Protein AF-A0A2V9A4M1-F1 (afdb_monomer)

Nearest PDB structures (foldseek):
  5t2c-assembly1_As  TM=5.463E-01  e=8.925E+00  Homo sapiens

Foldseek 3Di:
DDDDDDDDDDPDPPDPPPPPDDPPPPPPQDDQPQVLLVHDDDDDPPDDSVVNSVVRVVVQVVCCVVVVDNSNDDDPDDDDPVRVVVVVVVVVVVVVVVVVPD

Solvent-accessible surface area (backbone atoms only — not comparable to full-atom values): 6910 Å² total; per-residue (Å²): 140,89,85,81,91,85,88,81,91,75,88,73,83,76,74,82,79,77,79,74,70,74,80,74,77,78,68,70,84,73,79,52,59,45,54,77,73,78,39,83,82,81,69,65,94,81,50,51,71,67,56,50,46,50,52,37,50,53,51,52,52,48,50,28,69,74,69,74,52,61,91,83,53,78,77,80,81,77,72,50,73,67,55,52,52,51,51,53,48,51,51,52,52,52,55,51,52,63,67,65,73,118

Mean predicted aligned error: 16.36 Å

pLDDT: mean 79.11, std 18.36, range [44.03, 97.81]

Secondary structure (DSSP, 8-state):
--------------------PPP------PPPHHHHTT---PPSTT--HHHHHHHHHHHHHHHHHHH---TTSPPP----HHHHHHHHHHHHHHHHHHHS--

Sequence (102 aa):
MVKHLLIIAAFCLATPLLAQSPPAKQSGAASSPAKSIGVYAYPKNQQSAEQQLKDENECFASAKQQSGIDPQAPPPVTKTEEQKKAEQQAAADNAKQAKGVE

Radius of gyration: 34.42 Å; Cα contacts (8 Å, |Δi|>4): 25; chains: 1; bounding box: 86×52×91 Å

Structure (mmCIF, N/CA/C/O backbone):
data_AF-A0A2V9A4M1-F1
#
_entry.id   AF-A0A2V9A4M1-F1
#
loop_
_atom_site.group_PDB
_atom_site.id
_atom_site.type_symbol
_atom_site.label_atom_id
_atom_site.label_alt_id
_atom_site.label_comp_id
_atom_site.label_asym_id
_atom_site.label_entity_id
_atom_site.label_seq_id
_atom_site.pdbx_PDB_ins_code
_atom_site.Cartn_x
_atom_site.Cartn_y
_atom_site.Cartn_z
_atom_site.occupancy
_atom_site.B_iso_or_equiv
_atom_site.auth_seq_id
_atom_site.auth_comp_id
_atom_site.auth_asym_id
_atom_site.auth_atom_id
_atom_site.pdbx_PDB_model_num
ATOM 1 N N . MET A 1 1 ? -60.345 -31.338 42.052 1.00 44.03 1 MET A N 1
ATOM 2 C CA . MET A 1 1 ? -60.096 -32.675 42.633 1.00 44.03 1 MET A CA 1
ATOM 3 C C . MET A 1 1 ? -58.594 -32.843 42.793 1.00 44.03 1 MET A C 1
ATOM 5 O O . MET A 1 1 ? -57.879 -32.715 41.812 1.00 44.03 1 MET A O 1
ATOM 9 N N . VAL A 1 2 ? -58.135 -33.023 44.032 1.00 54.22 2 VAL A N 1
ATOM 10 C CA . VAL A 1 2 ? -56.731 -33.224 44.429 1.00 54.22 2 VAL A CA 1
ATOM 11 C C . VAL A 1 2 ? -56.550 -34.702 44.777 1.00 54.22 2 VAL A C 1
ATOM 13 O O . VAL A 1 2 ? -57.257 -35.172 45.667 1.00 54.22 2 VAL A O 1
ATOM 16 N N . LYS A 1 3 ? -55.646 -35.414 44.090 1.00 52.62 3 LYS A N 1
ATOM 17 C CA . LYS A 1 3 ? -55.101 -36.762 44.406 1.00 52.62 3 LYS A CA 1
ATOM 18 C C . LYS A 1 3 ? -54.328 -37.220 43.152 1.00 52.62 3 LYS A C 1
ATO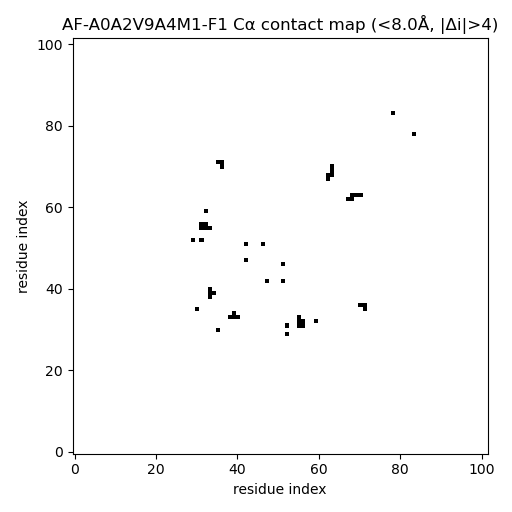M 20 O O . LYS A 1 3 ? -54.931 -37.201 42.092 1.00 52.62 3 LYS A O 1
ATOM 25 N N . HIS A 1 4 ? -53.051 -37.587 43.086 1.00 52.41 4 HIS A N 1
ATOM 26 C CA . HIS A 1 4 ? -52.000 -38.062 43.992 1.00 52.41 4 HIS A CA 1
ATOM 27 C C . HIS A 1 4 ? -50.668 -37.535 43.399 1.00 52.41 4 HIS A C 1
ATOM 29 O O . HIS A 1 4 ? -50.524 -37.520 42.183 1.00 52.41 4 HIS A O 1
ATOM 35 N N . LEU A 1 5 ? -49.764 -36.864 44.113 1.00 51.66 5 LEU A N 1
ATOM 36 C CA . LEU A 1 5 ? -48.793 -37.334 45.112 1.00 51.66 5 LEU A CA 1
ATOM 37 C C . LEU A 1 5 ? -47.911 -38.538 44.686 1.00 51.66 5 LEU A C 1
ATOM 39 O O . LEU A 1 5 ? -48.370 -39.674 44.684 1.00 51.66 5 LEU A O 1
ATOM 43 N N . LEU A 1 6 ? -46.620 -38.214 44.511 1.00 50.12 6 LEU A N 1
ATOM 44 C CA . LEU A 1 6 ? -45.380 -38.991 44.713 1.00 50.12 6 LEU A CA 1
ATOM 45 C C . LEU A 1 6 ? -44.650 -39.670 43.535 1.00 50.12 6 LEU A C 1
ATOM 47 O O . LEU A 1 6 ? -45.022 -40.735 43.068 1.00 50.12 6 LEU A O 1
ATOM 51 N N . ILE A 1 7 ? -43.474 -39.069 43.274 1.00 56.59 7 ILE A N 1
ATOM 52 C CA . ILE A 1 7 ? -42.132 -39.682 43.213 1.00 56.59 7 ILE A CA 1
ATOM 53 C C . ILE A 1 7 ? -41.862 -40.617 42.032 1.00 56.59 7 ILE A C 1
ATOM 55 O O . ILE A 1 7 ? -42.237 -41.775 42.092 1.00 56.59 7 ILE A O 1
ATOM 59 N N . ILE A 1 8 ? -41.041 -40.152 41.075 1.00 57.97 8 ILE A N 1
ATOM 60 C CA . ILE A 1 8 ? -39.676 -40.677 40.853 1.00 57.97 8 ILE A CA 1
ATOM 61 C C . ILE A 1 8 ? -38.776 -39.502 40.444 1.00 57.97 8 ILE A C 1
ATOM 63 O O . ILE A 1 8 ? -38.924 -38.918 39.373 1.00 57.97 8 ILE A O 1
ATOM 67 N N . ALA A 1 9 ? -37.835 -39.154 41.321 1.00 57.69 9 ALA A N 1
ATOM 68 C CA . ALA A 1 9 ? -36.675 -38.357 40.965 1.00 57.69 9 ALA A CA 1
ATOM 69 C C . ALA A 1 9 ? -35.745 -39.224 40.104 1.00 57.69 9 ALA A C 1
ATOM 71 O O . ALA A 1 9 ? -35.100 -40.135 40.613 1.00 57.69 9 ALA A O 1
ATOM 72 N N . ALA A 1 10 ? -35.680 -38.940 38.806 1.00 57.53 10 ALA A N 1
ATOM 73 C CA . ALA A 1 10 ? -34.606 -39.404 37.938 1.00 57.53 10 ALA A CA 1
ATOM 74 C C . ALA A 1 10 ? -33.833 -38.172 37.468 1.00 57.53 10 ALA A C 1
ATOM 76 O O . ALA A 1 10 ? -34.183 -37.494 36.504 1.00 57.53 10 ALA A O 1
ATOM 77 N N . PHE A 1 11 ? -32.803 -37.854 38.244 1.00 55.00 11 PHE A N 1
ATOM 78 C CA . PHE A 1 11 ? -31.806 -36.837 37.967 1.00 55.00 11 PHE A CA 1
ATOM 79 C C . PHE A 1 11 ? -30.954 -37.305 36.776 1.00 55.00 11 PHE A C 1
ATOM 81 O O . PHE A 1 11 ? -29.908 -37.919 36.955 1.00 55.00 11 PHE A O 1
ATOM 88 N N . CYS A 1 12 ? -31.407 -37.048 35.549 1.00 45.09 12 CYS A N 1
ATOM 89 C CA . CYS A 1 12 ? -30.531 -37.078 34.381 1.00 45.09 12 CYS A CA 1
ATOM 90 C C . CYS A 1 12 ? -29.989 -35.667 34.159 1.00 45.09 12 CYS A C 1
ATOM 92 O O . CYS A 1 12 ? -30.587 -34.846 33.468 1.00 45.09 12 CYS A O 1
ATOM 94 N N . LEU A 1 13 ? -28.839 -35.403 34.782 1.00 51.88 13 LEU A N 1
ATOM 95 C CA . LEU A 1 13 ? -27.913 -34.349 34.379 1.00 51.88 13 LEU A CA 1
ATOM 96 C C . LEU A 1 13 ? -27.553 -34.552 32.898 1.00 51.88 13 LEU A C 1
ATOM 98 O O . LEU A 1 13 ? -26.633 -35.299 32.573 1.00 51.88 13 LEU A O 1
ATOM 102 N N . ALA A 1 14 ? -28.280 -33.901 31.994 1.00 55.81 14 ALA A N 1
ATOM 103 C CA . ALA A 1 14 ? -27.818 -33.702 30.630 1.00 55.81 14 ALA A CA 1
ATOM 104 C C . ALA A 1 14 ? -26.848 -32.518 30.654 1.00 55.81 14 ALA A C 1
ATOM 106 O O . ALA A 1 14 ? -27.241 -31.353 30.616 1.00 55.81 14 ALA A O 1
ATOM 107 N N . THR A 1 15 ? -25.564 -32.831 30.797 1.00 59.25 15 THR A N 1
ATOM 108 C CA . THR A 1 15 ? -24.469 -31.905 30.531 1.00 59.25 15 THR A CA 1
ATOM 109 C C . THR A 1 15 ? -24.601 -31.376 29.098 1.00 59.25 15 THR A C 1
ATOM 111 O O . THR A 1 15 ? -24.647 -32.179 28.163 1.00 59.25 15 THR A O 1
ATOM 114 N N . PRO A 1 16 ? -24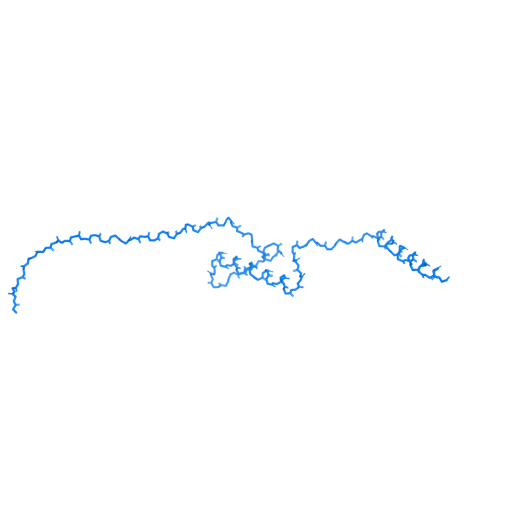.644 -30.051 28.866 1.00 58.12 16 PRO A N 1
ATOM 115 C CA . PRO A 1 16 ? -24.413 -29.542 27.528 1.00 58.1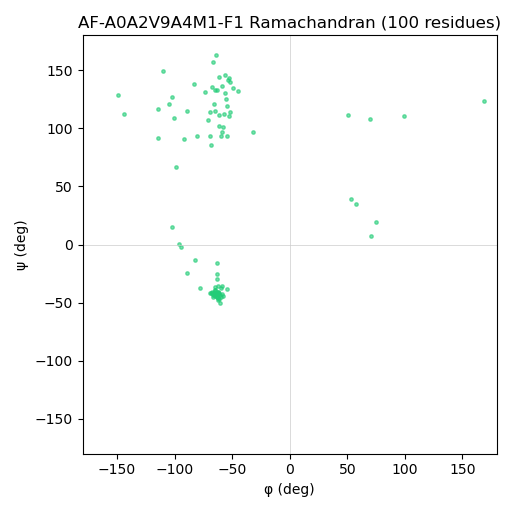2 16 PRO A CA 1
ATOM 116 C C . PRO A 1 16 ? -22.967 -29.879 27.157 1.00 58.12 16 PRO A C 1
ATOM 118 O O . PRO A 1 16 ? -22.017 -29.408 27.784 1.00 58.12 16 PRO A O 1
ATOM 121 N N . LEU A 1 17 ? -22.813 -30.742 26.153 1.00 52.97 17 LEU A N 1
ATOM 122 C CA . LEU A 1 17 ? -21.560 -30.958 25.449 1.00 52.97 17 LEU A CA 1
ATOM 123 C C . LEU A 1 17 ? -21.138 -29.602 24.873 1.00 52.97 17 LEU A C 1
ATOM 125 O O . LEU A 1 17 ? -21.686 -29.142 23.872 1.00 52.97 17 LEU A O 1
ATOM 129 N N . LEU A 1 18 ? -20.198 -28.936 25.541 1.00 55.56 18 LEU A N 1
ATOM 130 C CA . LEU A 1 18 ? -19.513 -27.781 24.985 1.00 55.56 18 LEU A CA 1
ATOM 131 C C . LEU A 1 18 ? -18.777 -28.270 23.736 1.00 55.56 18 LEU A C 1
ATOM 133 O O . LEU A 1 18 ? -17.735 -28.916 23.833 1.00 55.56 18 LEU A O 1
ATOM 137 N N . ALA A 1 19 ? -19.347 -27.987 22.566 1.00 49.75 19 ALA A N 1
ATOM 138 C CA . ALA A 1 19 ? -18.634 -28.038 21.306 1.00 49.75 19 ALA A CA 1
ATOM 139 C C . ALA A 1 19 ? -17.460 -27.060 21.421 1.00 49.75 19 ALA A C 1
ATOM 141 O O . ALA A 1 19 ? -17.619 -25.847 21.289 1.00 49.75 19 ALA A O 1
ATOM 142 N N . GLN A 1 20 ? -16.285 -27.587 21.759 1.00 52.84 20 GLN A N 1
ATOM 143 C CA . GLN A 1 20 ? -15.043 -26.837 21.713 1.00 52.84 20 GLN A CA 1
ATOM 144 C C . GLN A 1 20 ? -14.735 -26.588 20.239 1.00 52.84 20 GLN A C 1
ATOM 146 O O . GLN A 1 20 ? -14.153 -27.429 19.555 1.00 52.84 20 GLN A O 1
ATOM 151 N N . SER A 1 21 ? -15.167 -25.432 19.738 1.00 57.22 21 SER A N 1
ATOM 152 C CA . SER A 1 21 ? -14.586 -24.847 18.536 1.00 57.22 21 SER A CA 1
ATOM 153 C C . SER A 1 21 ? -13.062 -24.861 18.704 1.00 57.22 21 SER A C 1
ATOM 155 O O . SER A 1 21 ? -12.583 -24.520 19.793 1.00 57.22 21 SER A O 1
ATOM 157 N N . PRO A 1 22 ? -12.285 -25.269 17.685 1.00 64.31 22 PRO A N 1
ATOM 158 C CA . PRO A 1 22 ? -10.833 -25.238 17.781 1.00 64.31 22 PRO A CA 1
ATOM 159 C C . PRO A 1 22 ? -10.389 -23.826 18.184 1.00 64.31 22 PRO A C 1
ATOM 161 O O . PRO A 1 22 ? -11.000 -22.856 17.719 1.00 64.31 22 PRO A O 1
ATOM 164 N N . PRO A 1 23 ? -9.362 -23.686 19.044 1.00 50.34 23 PRO A N 1
ATOM 165 C CA . PRO A 1 23 ? -8.865 -22.376 19.422 1.00 50.34 23 PRO A CA 1
ATOM 166 C C . PRO A 1 23 ? -8.524 -21.627 18.138 1.00 50.34 23 PRO A C 1
ATOM 168 O O . PRO A 1 23 ? -7.707 -22.091 17.335 1.00 50.34 23 PRO A O 1
ATOM 171 N N . ALA A 1 24 ? -9.195 -20.492 17.921 1.00 58.22 24 ALA A N 1
ATOM 172 C CA . ALA A 1 24 ? -8.796 -19.551 16.895 1.00 58.22 24 ALA A CA 1
ATOM 173 C C . ALA A 1 24 ? -7.315 -19.277 17.148 1.00 58.22 24 ALA A C 1
ATOM 175 O O . ALA A 1 24 ? -6.947 -18.784 18.215 1.00 58.22 24 ALA A O 1
ATOM 176 N N . LYS A 1 25 ? -6.456 -19.692 16.211 1.00 49.03 25 LYS A N 1
ATOM 177 C CA . LYS A 1 25 ? -5.040 -19.349 16.252 1.00 49.03 25 LYS A CA 1
ATOM 178 C C . LYS A 1 25 ? -5.002 -17.836 16.388 1.00 49.03 25 LYS A C 1
ATOM 180 O O . LYS A 1 25 ? -5.408 -17.140 15.460 1.00 49.03 25 LYS A O 1
ATOM 185 N N . GLN A 1 26 ? -4.573 -17.344 17.549 1.00 47.41 26 GLN A N 1
ATOM 186 C CA . GLN A 1 26 ? -4.198 -15.950 17.713 1.00 47.41 26 GLN A CA 1
ATOM 187 C C . GLN A 1 26 ? -3.061 -15.725 16.724 1.00 47.41 26 GLN A C 1
ATOM 189 O O . GLN A 1 26 ? -1.907 -16.058 16.986 1.00 47.41 26 GLN A O 1
ATOM 194 N N . SER A 1 27 ? -3.425 -15.259 15.531 1.00 49.41 27 SER A N 1
ATOM 195 C CA . SER A 1 27 ? -2.484 -14.714 14.575 1.00 49.41 27 SER A CA 1
ATOM 196 C C . SER A 1 27 ? -1.793 -13.593 15.327 1.00 49.41 27 SER A C 1
ATOM 198 O O . SER A 1 27 ? -2.452 -12.623 15.705 1.00 49.41 27 SER A O 1
ATOM 200 N N . GLY A 1 28 ? -0.500 -13.762 15.623 1.00 47.09 28 GLY A N 1
ATOM 201 C CA . GLY A 1 28 ? 0.315 -12.691 16.187 1.00 47.09 28 GLY A CA 1
ATOM 202 C C . GLY A 1 28 ? 0.016 -11.419 15.408 1.00 47.09 28 GLY A C 1
ATOM 203 O O . GLY A 1 28 ? -0.093 -11.505 14.185 1.00 47.09 28 GLY A O 1
ATOM 204 N N . ALA A 1 29 ? -0.240 -10.322 16.131 1.00 49.16 29 ALA A N 1
ATOM 205 C CA . ALA A 1 29 ? -0.793 -9.070 15.618 1.00 49.16 29 ALA A CA 1
ATOM 206 C C . ALA A 1 29 ? -0.353 -8.820 14.170 1.00 49.16 29 ALA A C 1
ATOM 208 O O . ALA A 1 29 ? 0.778 -8.399 13.921 1.00 49.16 29 ALA A O 1
ATOM 209 N N . ALA A 1 30 ? -1.212 -9.185 13.214 1.00 59.22 30 ALA A N 1
ATOM 210 C CA . ALA A 1 30 ? -0.858 -9.049 11.815 1.00 59.22 30 ALA A CA 1
ATOM 211 C C . ALA A 1 30 ? -0.709 -7.547 11.539 1.00 59.22 30 ALA A C 1
ATOM 213 O O . ALA A 1 30 ? -1.500 -6.727 12.010 1.00 59.22 30 ALA A O 1
ATOM 214 N N . SER A 1 31 ? 0.381 -7.183 10.866 1.00 78.44 31 SER A N 1
ATOM 215 C CA . SER A 1 31 ? 0.711 -5.784 10.609 1.00 78.44 31 SER A CA 1
ATOM 216 C C . SER A 1 31 ? -0.372 -5.146 9.736 1.00 78.44 31 SER A C 1
ATOM 218 O O . SER A 1 31 ? -0.772 -5.729 8.733 1.00 78.44 31 SER A O 1
ATOM 220 N N . SER A 1 32 ? -0.842 -3.960 10.122 1.00 90.31 32 SER A N 1
ATOM 221 C CA . SER A 1 32 ? -1.836 -3.173 9.381 1.00 90.31 32 SER A CA 1
ATOM 222 C C . SER A 1 32 ? -1.253 -2.698 8.037 1.00 90.31 32 SER A C 1
ATOM 224 O O . SER A 1 32 ? -0.259 -1.958 8.041 1.00 90.31 32 SER A O 1
ATOM 226 N N .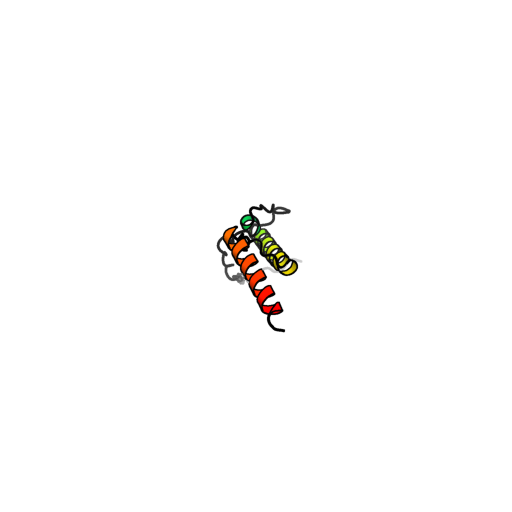 PRO A 1 33 ? -1.852 -3.063 6.884 1.00 93.00 33 PRO A N 1
ATOM 227 C CA . PRO A 1 33 ? -1.455 -2.534 5.581 1.00 93.00 33 PRO A CA 1
ATOM 228 C C . PRO A 1 33 ? -1.478 -1.004 5.523 1.00 93.00 33 PRO A C 1
ATOM 230 O O . PRO A 1 33 ? -0.556 -0.409 4.967 1.00 93.00 33 PRO A O 1
ATOM 233 N N . ALA A 1 34 ? -2.460 -0.353 6.158 1.00 92.62 34 ALA A N 1
ATOM 234 C CA . ALA A 1 34 ? -2.528 1.109 6.210 1.00 92.62 34 ALA A CA 1
ATOM 235 C C . ALA A 1 34 ? -1.284 1.709 6.886 1.00 92.62 34 ALA A C 1
ATOM 237 O O . ALA A 1 34 ? -0.652 2.615 6.339 1.00 92.62 34 ALA A O 1
ATOM 238 N N . LYS A 1 35 ? -0.857 1.146 8.026 1.00 92.38 35 LYS A N 1
ATOM 239 C CA . LYS A 1 35 ? 0.354 1.613 8.720 1.00 92.38 35 LYS A CA 1
ATOM 240 C C . LYS A 1 35 ? 1.612 1.447 7.876 1.00 92.38 35 LYS A C 1
ATOM 242 O O . LYS A 1 35 ? 2.494 2.297 7.945 1.00 92.38 35 LYS A O 1
ATOM 247 N N . SER A 1 36 ? 1.696 0.384 7.075 1.00 89.94 36 SER A N 1
ATOM 248 C CA . SER A 1 36 ? 2.868 0.126 6.225 1.00 89.94 36 SER A CA 1
ATOM 249 C C . SER A 1 36 ? 3.104 1.204 5.162 1.00 89.94 36 SER A C 1
ATOM 251 O O . SER A 1 36 ? 4.241 1.422 4.759 1.00 89.94 36 SER A O 1
ATOM 253 N N . ILE A 1 37 ? 2.044 1.911 4.761 1.00 90.19 37 ILE A N 1
ATOM 254 C CA . ILE A 1 37 ? 2.092 3.028 3.810 1.00 90.19 37 ILE A CA 1
ATOM 255 C C . ILE A 1 37 ? 2.014 4.394 4.513 1.00 90.19 37 ILE A C 1
ATOM 257 O O . ILE A 1 37 ? 1.749 5.408 3.874 1.00 90.19 37 ILE A O 1
ATOM 261 N N . GLY A 1 38 ? 2.222 4.433 5.835 1.00 91.50 38 GLY A N 1
ATOM 262 C CA . GLY A 1 38 ? 2.217 5.667 6.624 1.00 91.50 38 GLY A CA 1
ATOM 263 C C . GLY A 1 38 ? 0.829 6.264 6.877 1.00 91.50 38 GLY A C 1
ATOM 264 O O . GLY A 1 38 ? 0.727 7.442 7.212 1.00 91.50 38 GLY A O 1
ATOM 265 N N . VAL A 1 39 ? -0.239 5.475 6.732 1.00 91.94 39 VAL A N 1
ATOM 266 C CA . VAL A 1 39 ? -1.631 5.906 6.927 1.00 91.94 39 VAL A CA 1
ATOM 267 C C . VAL A 1 39 ? -2.219 5.258 8.183 1.00 91.94 39 VAL A C 1
ATOM 269 O O . VAL A 1 39 ? -1.869 4.142 8.561 1.00 91.94 39 VAL A O 1
ATOM 272 N N . TYR A 1 40 ? -3.147 5.951 8.842 1.00 91.69 40 TYR A N 1
ATOM 273 C CA . TYR A 1 40 ? -3.950 5.389 9.926 1.00 91.69 40 TYR A CA 1
ATOM 274 C C . TYR A 1 40 ? -5.424 5.332 9.515 1.00 91.69 40 TYR A C 1
ATOM 276 O O . TYR A 1 40 ? -6.044 6.367 9.269 1.00 91.69 40 TYR A O 1
ATOM 284 N N . ALA A 1 41 ? -5.980 4.123 9.437 1.00 91.19 41 ALA A N 1
ATOM 285 C CA . ALA A 1 41 ? -7.393 3.911 9.155 1.00 91.19 41 ALA A CA 1
ATOM 286 C C . ALA A 1 41 ? -8.188 3.892 10.471 1.00 91.19 41 ALA A C 1
ATOM 288 O O . ALA A 1 41 ? -7.994 3.019 11.315 1.00 91.19 41 ALA A O 1
ATOM 289 N N . TYR A 1 42 ? -9.069 4.878 10.658 1.00 93.69 42 TYR A N 1
ATOM 290 C CA . TYR A 1 42 ? -9.934 4.939 11.834 1.00 93.69 42 TYR A CA 1
ATOM 291 C C . TYR A 1 42 ? -11.047 3.884 11.743 1.00 93.69 42 TYR A C 1
ATOM 293 O O . TYR A 1 42 ? -11.746 3.840 10.725 1.00 93.69 42 TYR A O 1
ATOM 301 N N . PRO A 1 43 ? -11.274 3.089 12.803 1.00 92.19 43 PRO A N 1
ATOM 302 C CA . PRO A 1 43 ? -12.330 2.091 12.807 1.00 92.19 43 PRO A CA 1
ATOM 303 C C . PRO A 1 43 ? -13.705 2.753 12.789 1.00 92.19 43 PRO A C 1
ATOM 305 O O . PRO A 1 43 ? -13.991 3.690 13.540 1.00 92.19 43 PRO A O 1
ATOM 308 N N . LYS A 1 44 ? -14.600 2.224 11.956 1.00 93.38 44 LYS A N 1
ATOM 309 C CA . LYS A 1 44 ? -16.004 2.640 11.929 1.00 93.38 44 LYS A CA 1
ATOM 310 C C . LYS A 1 44 ? -16.780 1.898 13.019 1.00 93.38 44 LYS A C 1
ATOM 312 O O . LYS A 1 44 ? -16.612 0.698 13.180 1.00 93.38 44 LYS A O 1
ATOM 317 N N . ASN A 1 45 ? -17.679 2.580 13.733 1.00 94.50 45 ASN A N 1
ATOM 318 C CA . ASN A 1 45 ? -18.644 1.950 14.652 1.00 94.50 45 ASN A CA 1
ATOM 319 C C . ASN A 1 45 ? -18.030 0.999 15.706 1.00 94.50 45 ASN A C 1
ATOM 321 O O . ASN A 1 45 ? -18.610 -0.043 15.990 1.00 94.50 45 ASN A O 1
ATOM 325 N N . GLN A 1 46 ? -16.874 1.342 16.284 1.00 92.44 46 GLN A N 1
ATOM 326 C CA . GLN A 1 46 ? -16.180 0.488 17.268 1.00 92.44 46 GLN A CA 1
ATOM 327 C C . GLN A 1 46 ? -15.834 -0.917 16.735 1.00 92.44 46 GLN A C 1
ATOM 329 O O . GLN A 1 46 ? -15.882 -1.901 17.470 1.00 92.44 46 GLN A O 1
ATOM 334 N N . GLN A 1 47 ? -15.501 -1.019 15.448 1.00 94.94 47 GLN A N 1
ATOM 335 C CA . GLN A 1 47 ? -15.030 -2.260 14.842 1.00 94.94 47 GLN A CA 1
ATOM 336 C C . GLN A 1 47 ? -13.856 -2.865 15.633 1.00 94.94 47 GLN A C 1
ATOM 338 O O . GLN A 1 47 ? -12.972 -2.142 16.101 1.00 94.94 47 GLN A O 1
ATOM 343 N N . SER A 1 48 ? -13.852 -4.195 15.783 1.00 94.94 48 SER A N 1
ATOM 344 C CA . SER A 1 48 ? -12.753 -4.897 16.450 1.00 94.94 48 SER A CA 1
ATOM 345 C C . SER A 1 48 ? -11.465 -4.796 15.631 1.00 94.94 48 SER A C 1
ATOM 347 O O . SER A 1 48 ? -11.498 -4.615 14.410 1.00 94.94 48 SER A O 1
ATOM 349 N N . ALA A 1 49 ? -10.318 -4.950 16.293 1.00 92.00 49 ALA A N 1
ATOM 350 C CA . ALA A 1 49 ? -9.022 -4.909 15.622 1.00 92.00 49 ALA A CA 1
ATOM 351 C C . ALA A 1 49 ? -8.901 -5.992 14.535 1.00 92.00 49 ALA A C 1
ATOM 353 O O . ALA A 1 49 ? -8.317 -5.747 13.483 1.00 92.00 49 ALA A O 1
ATOM 354 N N . GLU A 1 50 ? -9.486 -7.170 14.760 1.00 93.19 50 GLU A N 1
ATOM 355 C CA . GLU A 1 50 ? -9.481 -8.280 13.806 1.00 93.19 50 GLU A CA 1
ATOM 356 C C . GLU A 1 50 ? -10.283 -7.945 12.551 1.00 93.19 50 GLU A C 1
ATOM 358 O O . GLU A 1 50 ? -9.829 -8.213 11.439 1.00 93.19 50 GLU A O 1
ATOM 363 N N . GLN A 1 51 ? -11.463 -7.343 12.715 1.00 94.31 51 GLN A N 1
ATOM 364 C CA . GLN A 1 51 ? -12.291 -6.965 11.578 1.00 94.31 51 GLN A CA 1
ATOM 365 C C . GLN A 1 51 ? -11.651 -5.814 10.789 1.00 94.31 51 GLN A C 1
ATOM 367 O O . GLN A 1 51 ? -11.600 -5.885 9.565 1.00 94.31 51 GLN A O 1
ATOM 372 N N . GLN A 1 52 ? -11.090 -4.813 11.472 1.00 95.06 52 GLN A N 1
ATOM 373 C CA . GLN A 1 52 ? -10.341 -3.730 10.827 1.00 95.06 52 GLN A CA 1
ATOM 374 C C . GLN A 1 52 ? -9.165 -4.283 10.015 1.00 95.06 52 GLN A C 1
ATOM 376 O O . GLN A 1 52 ? -8.952 -3.907 8.865 1.00 95.06 52 GLN A O 1
ATOM 381 N N . LEU A 1 53 ? -8.423 -5.232 10.585 1.00 94.38 53 LEU A N 1
ATOM 382 C CA . LEU A 1 53 ? -7.301 -5.865 9.909 1.00 94.38 53 LEU A CA 1
ATOM 383 C C . LEU A 1 53 ? -7.742 -6.684 8.693 1.00 94.38 53 LEU A C 1
ATOM 385 O O . LEU A 1 53 ? -7.062 -6.670 7.666 1.00 94.38 53 LEU A O 1
ATOM 389 N N . LYS A 1 54 ? -8.871 -7.392 8.782 1.00 94.69 54 LYS A N 1
ATOM 390 C CA . LYS A 1 54 ? -9.452 -8.102 7.638 1.00 94.69 54 LYS A CA 1
ATOM 391 C C . LYS A 1 54 ? -9.790 -7.126 6.510 1.00 94.69 54 LYS A C 1
ATOM 393 O O . LYS A 1 54 ? -9.353 -7.340 5.381 1.00 94.69 54 LYS A O 1
ATOM 398 N N . ASP A 1 55 ? -10.496 -6.048 6.833 1.00 95.38 55 ASP A N 1
ATOM 399 C CA . ASP A 1 55 ? -10.929 -5.044 5.862 1.00 95.38 55 ASP A CA 1
ATOM 400 C C . ASP A 1 55 ? -9.729 -4.360 5.191 1.00 95.38 55 ASP A C 1
ATOM 402 O O . ASP A 1 55 ? -9.705 -4.190 3.971 1.00 95.38 55 ASP A O 1
ATOM 406 N N . GLU A 1 56 ? -8.690 -4.020 5.960 1.00 94.81 56 GLU A N 1
ATOM 407 C CA . GLU A 1 56 ? -7.462 -3.437 5.416 1.00 94.81 56 GLU A CA 1
ATOM 408 C C . GLU A 1 56 ? -6.743 -4.381 4.450 1.00 94.81 56 GLU A C 1
ATOM 410 O O . GLU A 1 56 ? -6.289 -3.942 3.393 1.00 94.81 56 GLU A O 1
ATOM 415 N N . ASN A 1 57 ? -6.649 -5.672 4.782 1.00 94.81 57 ASN A N 1
ATOM 416 C CA . ASN A 1 57 ? -6.010 -6.657 3.910 1.00 94.81 57 ASN A CA 1
ATOM 417 C C . ASN A 1 57 ? -6.795 -6.858 2.609 1.00 94.81 57 ASN A C 1
ATOM 419 O O . ASN A 1 57 ? -6.199 -6.889 1.532 1.00 94.81 57 ASN A O 1
ATOM 423 N N . GLU A 1 58 ? -8.122 -6.958 2.693 1.00 96.25 58 GLU A N 1
ATOM 424 C CA . GLU A 1 58 ? -8.988 -7.111 1.519 1.00 96.25 58 GLU A CA 1
ATOM 425 C C . GLU A 1 58 ? -8.933 -5.872 0.619 1.00 96.25 58 GLU A C 1
ATOM 427 O O . GLU A 1 58 ? -8.767 -5.993 -0.598 1.00 96.25 58 GLU A O 1
ATOM 432 N N . CYS A 1 59 ? -8.987 -4.678 1.214 1.00 94.81 59 CYS A N 1
ATOM 433 C CA . CYS A 1 59 ? -8.869 -3.418 0.491 1.00 94.81 59 CYS A CA 1
ATOM 434 C C . CYS A 1 59 ? -7.501 -3.290 -0.196 1.00 94.81 59 CYS A C 1
ATOM 436 O O . CYS A 1 59 ? -7.440 -3.004 -1.392 1.00 94.81 59 CYS A O 1
ATOM 438 N N . PHE A 1 60 ? -6.406 -3.570 0.520 1.00 95.06 60 PHE A N 1
ATOM 439 C CA . PHE A 1 60 ? -5.050 -3.496 -0.026 1.00 95.06 60 PHE A CA 1
ATOM 440 C C . PHE A 1 60 ? -4.840 -4.482 -1.185 1.00 95.06 60 PHE A C 1
ATOM 442 O O . PHE A 1 60 ? -4.338 -4.100 -2.244 1.00 95.06 60 PHE A O 1
ATOM 449 N N . ALA A 1 61 ? -5.270 -5.739 -1.024 1.00 95.00 61 ALA A N 1
ATOM 450 C CA . ALA A 1 61 ? -5.160 -6.755 -2.069 1.00 95.00 61 ALA A CA 1
ATOM 451 C C . ALA A 1 61 ? -5.979 -6.386 -3.316 1.00 95.00 61 ALA A C 1
ATOM 453 O O . ALA A 1 61 ? -5.468 -6.459 -4.436 1.00 95.00 61 ALA A O 1
ATOM 454 N N . SER A 1 62 ? -7.220 -5.928 -3.123 1.00 97.06 62 SER A N 1
ATOM 455 C CA . SER A 1 62 ? -8.083 -5.481 -4.219 1.00 97.06 62 SER A CA 1
ATOM 456 C C . SER A 1 62 ? -7.496 -4.268 -4.941 1.00 97.06 62 SER A C 1
ATOM 458 O O . SER A 1 62 ? -7.450 -4.248 -6.170 1.00 97.06 62 SER A O 1
ATOM 460 N N . ALA A 1 63 ? -7.005 -3.269 -4.203 1.00 95.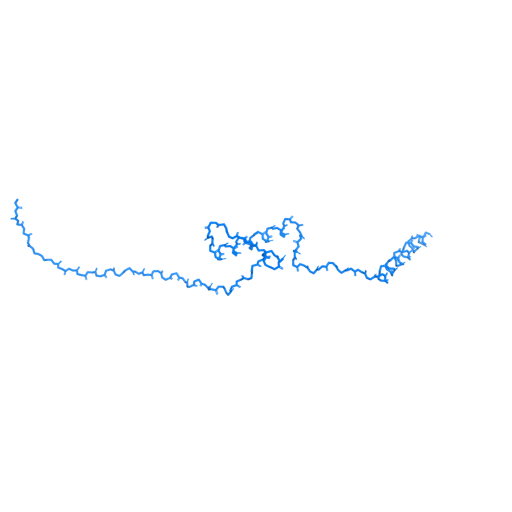75 63 ALA A N 1
ATOM 461 C CA . ALA A 1 63 ? -6.399 -2.075 -4.782 1.00 95.75 63 ALA A CA 1
ATOM 462 C C . ALA A 1 63 ? -5.173 -2.423 -5.634 1.00 95.75 63 ALA A C 1
ATOM 464 O O . ALA A 1 63 ? -5.046 -1.930 -6.758 1.00 95.75 63 ALA A O 1
ATOM 465 N N . LYS A 1 64 ? -4.314 -3.329 -5.150 1.00 95.31 64 LYS A N 1
ATOM 466 C CA . LYS A 1 64 ? -3.167 -3.825 -5.917 1.00 95.31 64 LYS A CA 1
ATOM 467 C C . LYS A 1 64 ? -3.600 -4.537 -7.198 1.00 95.31 64 LYS A C 1
ATOM 469 O O . LYS A 1 64 ? -3.067 -4.243 -8.263 1.00 95.31 64 LYS A O 1
ATOM 474 N N . GLN A 1 65 ? -4.588 -5.432 -7.118 1.00 97.19 65 GLN A N 1
ATOM 475 C CA . GLN A 1 65 ? -5.087 -6.165 -8.286 1.00 97.19 65 GLN A CA 1
ATOM 476 C C . GLN A 1 65 ? -5.698 -5.232 -9.342 1.00 97.19 65 GLN A C 1
ATOM 478 O O . GLN A 1 65 ? -5.483 -5.436 -10.533 1.00 97.19 65 GLN A O 1
ATOM 483 N N . GLN A 1 66 ? -6.464 -4.223 -8.921 1.00 97.81 66 GLN A N 1
ATOM 484 C CA . GLN A 1 66 ? -7.160 -3.322 -9.842 1.00 97.81 66 GLN A CA 1
ATOM 485 C C . GLN A 1 66 ? -6.238 -2.271 -10.464 1.00 97.81 66 GLN A C 1
ATOM 487 O O . GLN A 1 66 ? -6.403 -1.930 -11.631 1.00 97.81 66 GLN A O 1
ATOM 492 N N . SER A 1 67 ? -5.283 -1.744 -9.694 1.00 96.38 67 SER A N 1
ATOM 493 C CA . SER A 1 67 ? -4.385 -0.685 -10.171 1.00 96.38 67 SER A CA 1
ATOM 494 C C . SER A 1 67 ? -3.115 -1.213 -10.838 1.00 96.38 67 SER A C 1
ATOM 496 O O . SER A 1 67 ? -2.495 -0.492 -11.616 1.00 96.38 67 SER A O 1
ATOM 498 N N . GLY A 1 68 ? -2.694 -2.438 -10.510 1.00 95.25 68 GLY A N 1
ATOM 499 C CA . GLY A 1 68 ? -1.370 -2.953 -10.859 1.00 95.25 68 GLY A CA 1
ATOM 500 C C . GLY A 1 68 ? -0.222 -2.293 -10.082 1.00 95.25 68 GLY A C 1
ATOM 501 O O . GLY A 1 68 ? 0.939 -2.552 -10.386 1.00 95.25 68 GLY A O 1
ATOM 502 N N . ILE A 1 69 ? -0.521 -1.447 -9.091 1.00 91.25 69 ILE A N 1
ATOM 503 C CA . ILE A 1 69 ? 0.467 -0.732 -8.278 1.00 91.25 69 ILE A CA 1
ATOM 504 C C . ILE A 1 69 ? 0.593 -1.439 -6.928 1.00 91.25 69 ILE A C 1
ATOM 506 O O . ILE A 1 69 ? -0.402 -1.639 -6.233 1.00 91.25 69 ILE A O 1
ATOM 510 N N . ASP A 1 70 ? 1.821 -1.787 -6.538 1.00 91.69 70 ASP A N 1
ATOM 511 C CA . ASP A 1 70 ? 2.132 -2.243 -5.182 1.00 91.69 70 ASP A CA 1
ATOM 512 C C . ASP A 1 70 ? 2.758 -1.082 -4.385 1.00 91.69 70 ASP A C 1
ATOM 514 O O . ASP A 1 70 ? 3.900 -0.710 -4.663 1.00 91.69 70 ASP A O 1
ATOM 518 N N . PRO A 1 71 ? 2.050 -0.491 -3.404 1.00 86.12 71 PRO A N 1
ATOM 519 C CA . PRO A 1 71 ? 2.573 0.613 -2.594 1.00 86.12 71 PRO A CA 1
ATOM 520 C C . PRO A 1 71 ? 3.794 0.246 -1.744 1.00 86.12 71 PRO A C 1
ATOM 522 O O . PRO A 1 71 ? 4.470 1.134 -1.234 1.00 86.12 71 PRO A O 1
ATOM 525 N N . GLN A 1 72 ? 4.053 -1.050 -1.554 1.00 88.25 72 GLN A N 1
ATOM 526 C CA . GLN A 1 72 ? 5.219 -1.552 -0.833 1.00 88.25 72 GLN A CA 1
ATOM 527 C C . GLN A 1 72 ? 6.382 -1.893 -1.773 1.00 88.25 72 GLN A C 1
ATOM 529 O O . GLN A 1 72 ? 7.450 -2.288 -1.299 1.00 88.25 72 GLN A O 1
ATOM 534 N N . ALA A 1 73 ? 6.204 -1.754 -3.093 1.00 89.44 73 ALA A N 1
ATOM 535 C CA . ALA A 1 73 ? 7.306 -1.914 -4.025 1.00 89.44 73 ALA A CA 1
ATOM 536 C C . ALA A 1 73 ? 8.393 -0.862 -3.743 1.00 89.44 73 ALA A C 1
ATOM 538 O O . ALA A 1 73 ? 8.078 0.286 -3.408 1.00 89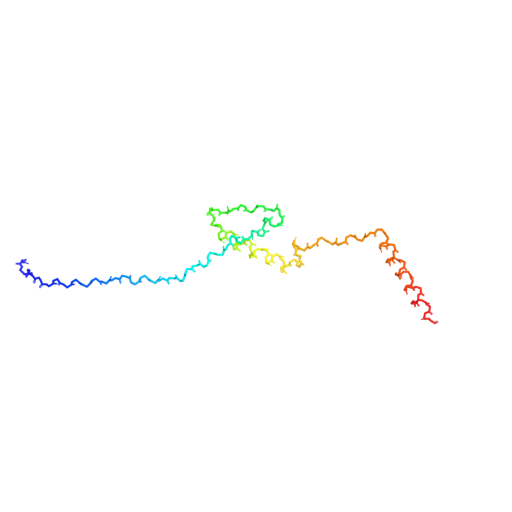.44 73 ALA A O 1
ATOM 539 N N . PRO A 1 74 ? 9.679 -1.221 -3.906 1.00 84.75 74 PRO A N 1
ATOM 540 C CA . PRO A 1 74 ? 10.755 -0.248 -3.845 1.00 84.75 74 PRO A CA 1
ATOM 541 C C . PRO A 1 74 ? 10.479 0.915 -4.807 1.00 84.75 74 PRO A C 1
ATOM 543 O O . PRO A 1 74 ? 9.977 0.678 -5.913 1.00 84.75 74 PRO A O 1
ATOM 546 N N . PRO A 1 75 ? 10.827 2.159 -4.433 1.00 80.88 75 PRO A N 1
ATOM 547 C CA . PRO A 1 75 ? 10.725 3.273 -5.360 1.00 80.88 75 PRO A CA 1
ATOM 548 C C . PRO A 1 75 ? 11.544 2.965 -6.622 1.00 80.88 75 PRO A C 1
ATOM 550 O O . PRO A 1 75 ? 12.590 2.308 -6.529 1.00 80.88 75 PRO A O 1
ATOM 553 N N . PRO A 1 76 ? 11.096 3.422 -7.805 1.00 79.69 76 PRO A N 1
ATOM 554 C CA . PRO A 1 76 ? 11.848 3.217 -9.029 1.00 79.69 76 PRO A CA 1
ATOM 555 C C . PRO A 1 76 ? 13.252 3.789 -8.850 1.00 79.69 76 PRO A C 1
ATOM 557 O O . PRO A 1 76 ? 13.422 4.925 -8.406 1.00 79.69 76 PRO A O 1
ATOM 560 N N . VAL A 1 77 ? 14.261 2.987 -9.185 1.00 83.44 77 VAL A N 1
ATOM 561 C CA . VAL A 1 77 ? 15.653 3.427 -9.138 1.00 83.44 77 VAL A CA 1
ATOM 562 C C . VAL A 1 77 ? 15.840 4.598 -10.097 1.00 83.44 77 VAL A C 1
ATOM 564 O O . VAL A 1 77 ? 15.758 4.459 -11.320 1.00 83.44 77 VAL A O 1
ATOM 567 N N . THR A 1 78 ? 16.077 5.779 -9.539 1.00 83.00 78 THR A N 1
ATOM 568 C CA . THR A 1 78 ? 16.425 6.958 -10.322 1.00 83.00 78 THR A CA 1
ATOM 569 C C . THR A 1 78 ? 17.822 6.744 -10.890 1.00 83.00 78 THR A C 1
ATOM 571 O O . THR A 1 78 ? 18.794 6.666 -10.142 1.00 83.00 78 THR A O 1
ATOM 574 N N . LYS A 1 79 ? 17.930 6.629 -12.218 1.00 87.62 79 LYS A N 1
ATOM 575 C CA . LYS A 1 79 ? 19.230 6.533 -12.898 1.00 87.62 79 LYS A CA 1
ATOM 576 C C . LYS A 1 79 ? 20.074 7.769 -12.583 1.00 87.62 79 LYS A C 1
ATOM 578 O O . LYS A 1 79 ? 19.548 8.887 -12.651 1.00 87.62 79 LYS A O 1
ATOM 583 N N . THR A 1 80 ? 21.359 7.572 -12.288 1.00 91.12 80 THR A N 1
ATOM 584 C CA . THR A 1 80 ? 22.312 8.686 -12.155 1.00 91.12 80 THR A CA 1
ATOM 585 C C . THR A 1 80 ? 22.474 9.410 -13.492 1.00 91.12 80 THR A C 1
ATOM 587 O O . THR A 1 80 ? 22.102 8.886 -14.548 1.00 91.12 80 THR A O 1
ATOM 590 N N . GLU A 1 81 ? 23.017 10.626 -13.474 1.00 90.00 81 GLU A N 1
ATOM 591 C CA . GLU A 1 81 ? 23.263 11.386 -14.704 1.00 90.00 81 GLU A CA 1
ATOM 592 C C . GLU A 1 81 ? 24.202 10.632 -15.655 1.00 90.00 81 GLU A C 1
ATOM 594 O O . GLU A 1 81 ? 23.956 10.584 -16.862 1.00 90.00 81 GLU A O 1
ATOM 599 N N . GLU A 1 82 ? 25.210 9.943 -15.118 1.00 91.50 82 GLU A N 1
ATOM 600 C CA . GLU A 1 82 ? 26.134 9.110 -15.889 1.00 91.50 82 GLU A CA 1
ATOM 601 C C . GLU A 1 82 ? 25.417 7.924 -16.536 1.00 91.50 82 GLU A C 1
ATOM 603 O O . GLU A 1 82 ? 25.643 7.637 -17.711 1.00 91.50 82 GLU A O 1
ATOM 608 N N . GLN A 1 83 ? 24.513 7.261 -15.807 1.00 93.06 83 GLN A N 1
ATOM 609 C CA . GLN A 1 83 ? 23.720 6.151 -16.341 1.00 93.06 83 GLN A CA 1
ATOM 610 C C . GLN A 1 83 ? 22.775 6.619 -17.451 1.00 93.06 83 GLN A C 1
ATOM 612 O O . GLN A 1 83 ? 22.669 5.960 -18.484 1.00 93.06 83 GLN A O 1
ATOM 617 N N . LYS A 1 84 ? 22.140 7.786 -17.282 1.00 91.88 84 LYS A N 1
ATOM 618 C CA . LYS A 1 84 ? 21.299 8.386 -18.327 1.00 91.88 84 LYS A CA 1
ATOM 619 C C . LYS A 1 84 ? 22.114 8.736 -19.571 1.00 91.88 84 LYS A C 1
ATOM 621 O O . LYS A 1 84 ? 21.673 8.454 -20.684 1.00 91.88 84 LYS A O 1
ATOM 626 N N . LYS A 1 85 ? 23.310 9.311 -19.398 1.00 93.38 85 LYS A N 1
ATOM 627 C CA . LYS A 1 85 ? 24.202 9.649 -20.514 1.00 93.38 85 LYS A CA 1
ATOM 628 C C . LYS A 1 85 ? 24.701 8.397 -21.237 1.00 93.38 85 LYS A C 1
ATOM 630 O O . LYS A 1 85 ? 24.727 8.382 -22.465 1.00 93.38 85 LYS A O 1
ATOM 635 N N . ALA A 1 86 ? 25.068 7.350 -20.499 1.00 93.69 86 ALA A N 1
ATOM 636 C CA . ALA A 1 86 ? 25.498 6.077 -21.072 1.00 93.69 86 ALA A CA 1
ATOM 637 C C . ALA A 1 86 ? 24.380 5.410 -21.889 1.00 93.69 86 ALA A C 1
ATOM 639 O O . ALA A 1 86 ? 24.623 4.939 -22.996 1.00 93.69 86 ALA A O 1
ATOM 640 N N . GLU A 1 87 ? 23.143 5.434 -21.392 1.00 92.44 87 GLU A N 1
ATOM 641 C CA . GLU A 1 87 ? 21.979 4.889 -22.097 1.00 92.44 87 GL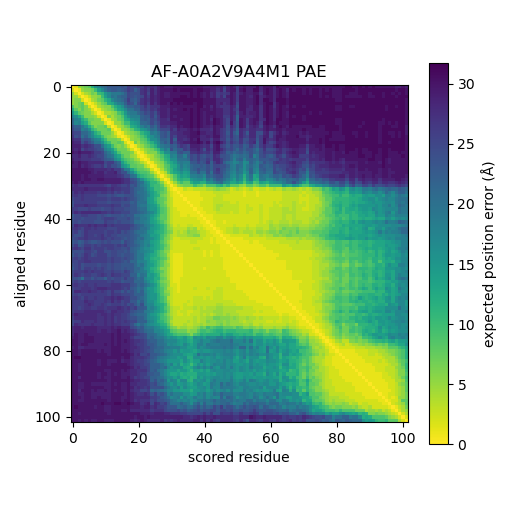U A CA 1
ATOM 642 C C . GLU A 1 87 ? 21.630 5.686 -23.362 1.00 92.44 87 GLU A C 1
ATOM 644 O O . GLU A 1 87 ? 21.362 5.093 -24.406 1.00 92.44 87 GLU A O 1
ATOM 649 N N . GLN A 1 88 ? 21.709 7.021 -23.313 1.00 93.25 88 GLN A N 1
ATOM 650 C CA . GLN A 1 88 ? 21.543 7.863 -24.504 1.00 93.25 88 GLN A CA 1
ATOM 651 C C . GLN A 1 88 ? 22.623 7.600 -25.554 1.00 93.25 88 GLN A C 1
ATOM 653 O O . GLN A 1 88 ? 22.324 7.548 -26.747 1.00 93.25 88 GLN A O 1
ATOM 658 N N . GLN A 1 89 ? 23.871 7.424 -25.120 1.00 94.25 89 GLN A N 1
ATOM 659 C CA . GLN A 1 89 ? 24.977 7.139 -26.023 1.00 94.25 89 GLN A CA 1
ATOM 660 C C . GLN A 1 89 ? 24.812 5.761 -26.676 1.00 94.25 89 GLN A C 1
ATOM 662 O O . GLN A 1 89 ? 24.883 5.658 -27.897 1.00 94.25 89 GLN A O 1
ATOM 667 N N . ALA A 1 90 ? 24.458 4.736 -25.895 1.00 93.62 90 ALA A N 1
ATOM 668 C CA . ALA A 1 90 ? 24.152 3.411 -26.423 1.00 93.62 90 ALA A CA 1
ATOM 669 C C . ALA A 1 90 ? 22.985 3.449 -27.425 1.00 93.62 90 ALA A C 1
ATOM 671 O O . ALA A 1 90 ? 23.067 2.833 -28.486 1.00 93.62 90 ALA A O 1
ATOM 672 N N . ALA A 1 91 ? 21.914 4.196 -27.145 1.00 93.00 91 ALA A N 1
ATOM 673 C CA . ALA A 1 91 ? 20.800 4.354 -28.080 1.00 93.00 91 ALA A CA 1
ATOM 674 C C . ALA A 1 91 ? 21.231 5.035 -29.395 1.00 93.00 91 ALA A C 1
ATOM 676 O O . ALA A 1 91 ? 20.835 4.595 -30.476 1.00 93.00 91 ALA A O 1
ATOM 677 N N . ALA A 1 92 ? 22.081 6.065 -29.321 1.00 92.75 92 ALA A N 1
ATOM 678 C CA . ALA A 1 92 ? 22.624 6.740 -30.498 1.00 92.75 92 ALA A CA 1
ATOM 679 C C . ALA A 1 92 ? 23.530 5.821 -31.336 1.00 92.75 92 ALA A C 1
ATOM 681 O O . ALA A 1 92 ? 23.457 5.845 -32.566 1.00 92.75 92 ALA A O 1
ATOM 682 N N . ASP A 1 93 ? 24.345 4.988 -30.689 1.00 93.56 93 ASP A N 1
ATOM 683 C CA . ASP A 1 93 ? 25.229 4.039 -31.366 1.00 93.56 93 ASP A CA 1
ATOM 684 C C . ASP A 1 93 ? 24.435 2.921 -32.055 1.00 93.56 93 ASP A C 1
ATOM 686 O O . ASP A 1 93 ? 24.702 2.601 -33.214 1.00 93.56 93 ASP A O 1
ATOM 690 N N . ASN A 1 94 ? 23.392 2.395 -31.403 1.00 91.38 94 ASN A N 1
ATOM 691 C CA . ASN A 1 94 ? 22.477 1.423 -32.011 1.00 91.38 94 ASN A CA 1
ATOM 692 C C . ASN A 1 94 ? 21.745 2.012 -33.229 1.00 91.38 94 ASN A C 1
ATOM 694 O O . ASN A 1 94 ? 21.635 1.355 -34.263 1.00 91.38 94 ASN A O 1
ATOM 698 N N . ALA A 1 95 ? 21.294 3.268 -33.153 1.00 90.19 95 ALA A N 1
ATOM 699 C CA . ALA A 1 95 ? 20.640 3.941 -34.277 1.00 90.19 95 ALA A CA 1
ATOM 700 C C . ALA A 1 95 ? 21.588 4.157 -35.472 1.00 90.19 95 ALA A C 1
ATOM 702 O O . ALA A 1 95 ? 21.175 4.040 -36.626 1.00 90.19 95 ALA A O 1
ATOM 703 N N . LYS A 1 96 ? 22.869 4.448 -35.209 1.00 89.38 96 LYS A N 1
ATOM 704 C CA . LYS A 1 96 ? 23.903 4.568 -36.250 1.00 89.38 96 LYS A CA 1
ATOM 705 C C . LYS A 1 96 ? 24.202 3.223 -36.908 1.00 89.38 96 LYS A C 1
AT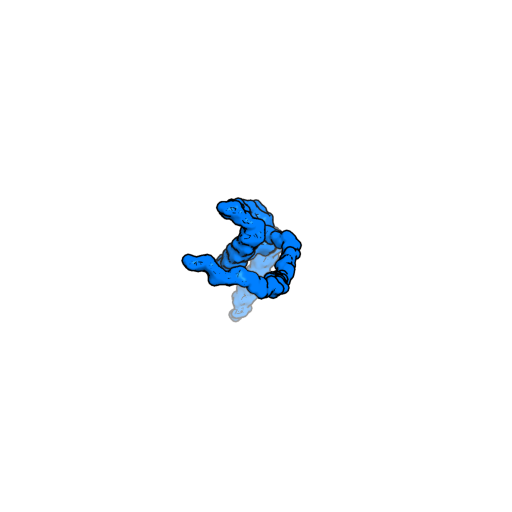OM 707 O O . LYS A 1 96 ? 24.327 3.177 -38.126 1.00 89.38 96 LYS A O 1
ATOM 712 N N . GLN A 1 97 ? 24.275 2.146 -36.126 1.00 81.38 97 GLN A N 1
ATOM 713 C CA . GLN A 1 97 ? 24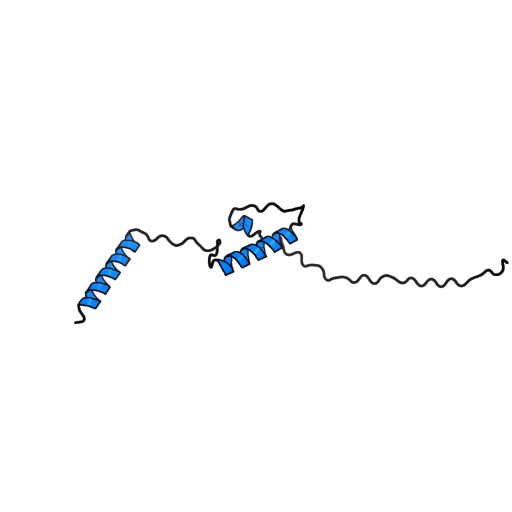.477 0.793 -36.648 1.00 81.38 97 GLN A CA 1
ATOM 714 C C . GLN A 1 97 ? 23.289 0.342 -37.503 1.00 81.38 97 GLN A C 1
ATOM 716 O O . GLN A 1 97 ? 23.498 -0.147 -38.605 1.00 81.38 97 GLN A O 1
ATOM 721 N N . ALA A 1 98 ? 22.052 0.605 -37.071 1.00 79.38 98 ALA A N 1
ATOM 722 C CA . ALA A 1 98 ? 20.850 0.294 -37.849 1.00 79.38 98 ALA A CA 1
ATOM 723 C C . ALA A 1 98 ? 20.767 1.061 -39.185 1.00 79.38 98 ALA A C 1
ATOM 725 O O . ALA A 1 98 ? 20.208 0.547 -40.145 1.00 79.38 98 ALA A O 1
ATOM 726 N N . LYS A 1 99 ? 21.342 2.270 -39.265 1.00 74.75 99 LYS A N 1
ATOM 727 C CA . LYS A 1 99 ? 21.468 3.044 -40.515 1.00 74.75 99 LYS A CA 1
ATOM 728 C C . LYS A 1 99 ? 22.662 2.655 -41.394 1.00 74.75 99 LYS A C 1
ATOM 730 O O . LYS A 1 99 ? 22.738 3.120 -42.523 1.00 74.75 99 LYS A O 1
ATOM 735 N N . GLY A 1 100 ? 23.614 1.886 -40.868 1.00 59.88 100 GLY A N 1
ATOM 736 C CA . GLY A 1 100 ? 24.790 1.403 -41.601 1.00 59.88 100 GLY A CA 1
ATOM 737 C C . GLY A 1 100 ? 24.624 -0.006 -42.173 1.00 59.88 100 GLY A C 1
ATOM 738 O O . GLY A 1 100 ? 25.557 -0.521 -42.780 1.00 59.88 100 GLY A O 1
ATOM 739 N N . VAL A 1 101 ? 23.463 -0.631 -41.956 1.00 57.88 101 VAL A N 1
ATOM 740 C CA . VAL A 1 101 ? 23.039 -1.873 -42.609 1.00 57.88 101 VAL A CA 1
ATOM 741 C C . VAL A 1 101 ? 22.104 -1.491 -43.768 1.00 57.88 101 VAL A C 1
ATOM 743 O O . VAL A 1 101 ? 20.903 -1.733 -43.713 1.00 57.88 101 VAL A O 1
ATOM 746 N N . GLU A 1 102 ? 22.661 -0.826 -44.783 1.00 45.41 102 GLU A N 1
ATOM 747 C CA . GLU A 1 102 ? 22.108 -0.672 -46.142 1.00 45.41 102 GLU A CA 1
ATOM 748 C C . GLU A 1 102 ? 23.216 -0.974 -47.157 1.00 45.41 102 GLU A C 1
ATOM 750 O O . GLU A 1 102 ? 24.368 -0.542 -46.913 1.00 45.41 102 GLU A O 1
#